Protein AF-A0A7V4QBT5-F1 (afdb_monomer)

Mean predicted aligned error: 10.82 Å

Solvent-accessible surface area (backbone atoms only — not comparable to full-atom values): 9853 Å² total; per-residue (Å²): 130,84,79,84,58,66,66,62,49,51,54,49,53,52,26,53,51,24,51,52,50,30,64,68,30,44,59,44,52,75,70,43,59,82,90,38,68,66,20,49,54,25,44,53,52,33,62,63,23,63,54,20,64,59,51,54,51,52,56,51,45,54,66,57,66,73,55,94,68,60,70,72,64,50,43,67,68,49,49,48,57,50,50,50,48,52,52,52,51,52,51,52,50,50,51,52,38,43,75,72,69,79,52,85,70,54,80,65,52,50,52,51,31,61,75,68,39,66,77,39,88,76,46,49,60,59,53,52,50,51,52,49,61,69,44,41,67,58,57,61,70,61,70,84,54,64,72,58,54,50,50,52,52,49,49,53,52,50,48,52,49,56,51,53,54,52,54,55,61,63,72,76,112

pLDDT: mean 74.35, std 14.58, range [33.09, 97.19]

Foldseek 3Di:
DPDDDPVLVVLLVVLVVLVVLLVVLVVVCLPPDCVDPSNVVSVVSNVVSVCSLVSVLVSVLVVLLPDDDDPVVLCVPPVVVLVCVLVVVLVVLQVVCVVVPNDDDDPVVNVVCSVLVVSDPVSVSSVLVSVCSVCSVVVNVPPDPPVVVVVVVVVSVVVVVVNVVVVVVVSVD

Radius of gyration: 18.68 Å; Cα contacts (8 Å, |Δi|>4): 88; chains: 1; bounding box: 50×42×54 Å

Sequence (173 aa):
MTQRDTRADLIKSMATFLVVLIHIVATTVLTADTSTYEWFLANCLDSFARVAPPLFFMISGAFLLSKKEPFGVFFSKRATKLLISILFWTLLYLILRITVGKYNPSGSELIEDLLSGNIYYHLWFINAIAIIYLLTPILRNFTVDKPIMLKIVLAIVLFALSWYGNYINLAHL

Secondary structure (DSSP, 8-state):
-PPP-HHHHHHHHHHHHHHHHHHHHHHHHHHS-TTSHHHHHHHHHHHHHTTHHHHHHHHHHHHHHT----HHHHIIIIIHHHHHHHHHHHHHHHHHHHHTT-----HHHHHHHHHHTTT-TTTHHHHHHHHHHHHHHHHHH--S-HHHHHHHHHHHHHHHHHHHHHHHHHTT-

Structure (mmCIF, N/CA/C/O backbone):
data_AF-A0A7V4QBT5-F1
#
_entry.id   AF-A0A7V4QBT5-F1
#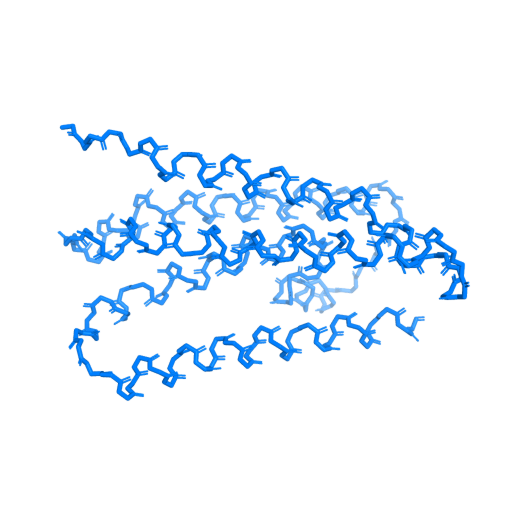
loop_
_atom_site.group_PDB
_atom_site.id
_atom_site.type_symbol
_atom_site.label_atom_id
_atom_site.label_alt_id
_atom_site.label_comp_id
_atom_site.label_asym_id
_atom_site.label_entity_id
_atom_site.label_seq_id
_atom_site.pdbx_PDB_ins_code
_atom_site.Cartn_x
_atom_site.Cartn_y
_atom_site.Cartn_z
_atom_site.occupancy
_atom_site.B_iso_or_equiv
_atom_site.auth_seq_id
_atom_site.auth_comp_id
_atom_site.auth_asym_id
_atom_site.auth_atom_id
_atom_site.pdbx_PDB_model_num
ATOM 1 N N . MET A 1 1 ? -5.820 -13.449 25.121 1.00 41.44 1 MET A N 1
ATOM 2 C CA . MET A 1 1 ? -5.060 -13.697 23.876 1.00 41.44 1 MET A CA 1
ATOM 3 C C . MET A 1 1 ? -6.056 -13.736 22.729 1.00 41.44 1 MET A C 1
ATOM 5 O O . MET A 1 1 ? -6.947 -14.569 22.764 1.00 41.44 1 MET A O 1
ATOM 9 N N . THR A 1 2 ? -5.996 -12.803 21.776 1.00 58.19 2 THR A N 1
ATOM 10 C CA . THR A 1 2 ? -6.799 -12.907 20.543 1.00 58.19 2 THR A CA 1
ATOM 11 C C . THR A 1 2 ? -6.310 -14.119 19.760 1.00 58.19 2 THR A C 1
ATOM 13 O O . THR A 1 2 ? -5.119 -14.194 19.461 1.00 58.19 2 THR A O 1
ATOM 16 N N . GLN A 1 3 ? -7.201 -15.070 19.487 1.00 70.50 3 GLN A N 1
ATOM 17 C CA . GLN A 1 3 ? -6.902 -16.273 18.715 1.00 70.50 3 GLN A CA 1
ATOM 18 C C . GLN A 1 3 ? -6.331 -15.870 17.344 1.00 70.50 3 GLN A C 1
ATOM 20 O O . GLN A 1 3 ? -6.822 -14.929 16.716 1.00 70.50 3 GLN A O 1
ATOM 25 N N . ARG A 1 4 ? -5.249 -16.526 16.916 1.00 76.88 4 ARG A N 1
ATOM 26 C CA . ARG A 1 4 ? -4.615 -16.273 15.618 1.00 76.88 4 ARG A CA 1
ATOM 27 C C . ARG A 1 4 ? -5.539 -16.778 14.510 1.00 76.88 4 ARG A C 1
ATOM 29 O O . ARG A 1 4 ? -5.933 -17.939 14.536 1.00 76.88 4 ARG A O 1
ATOM 36 N N . ASP A 1 5 ? -5.870 -15.917 13.553 1.00 85.50 5 ASP A N 1
ATOM 37 C CA . ASP A 1 5 ? -6.707 -16.285 12.410 1.00 85.50 5 ASP A CA 1
ATOM 38 C C . ASP A 1 5 ? -5.835 -16.770 11.243 1.00 85.50 5 ASP A C 1
ATOM 40 O O . ASP A 1 5 ? -5.242 -15.979 10.506 1.00 85.50 5 ASP A O 1
ATOM 44 N N . THR A 1 6 ? -5.778 -18.089 11.067 1.00 89.50 6 THR A N 1
ATOM 45 C CA . THR A 1 6 ? -5.019 -18.745 9.994 1.00 89.50 6 THR A CA 1
ATOM 46 C C . THR A 1 6 ? -5.505 -18.352 8.596 1.00 89.50 6 THR A C 1
ATOM 48 O O . THR A 1 6 ? -4.708 -18.321 7.661 1.00 89.50 6 THR A O 1
ATOM 51 N N . ARG A 1 7 ? -6.793 -18.0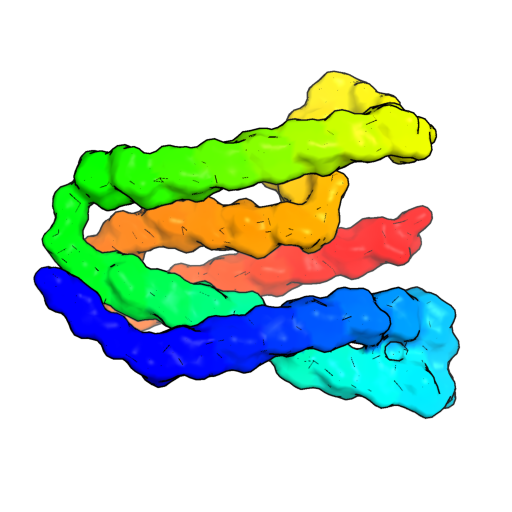19 8.428 1.00 89.06 7 ARG A N 1
ATOM 52 C CA . ARG A 1 7 ? -7.349 -17.614 7.126 1.00 89.06 7 ARG A CA 1
ATOM 53 C C . ARG A 1 7 ? -6.802 -16.252 6.733 1.00 89.06 7 ARG A C 1
ATOM 55 O O . ARG A 1 7 ? -6.353 -16.064 5.606 1.00 89.06 7 ARG A O 1
ATOM 62 N N . ALA A 1 8 ? -6.793 -15.319 7.681 1.00 88.00 8 ALA A N 1
ATOM 63 C CA . ALA A 1 8 ? -6.220 -14.001 7.465 1.00 88.00 8 ALA A CA 1
ATOM 64 C C . ALA A 1 8 ? -4.718 -14.067 7.156 1.00 88.00 8 ALA A C 1
ATOM 66 O O . ALA A 1 8 ? -4.234 -13.306 6.320 1.00 88.00 8 ALA A O 1
ATOM 67 N N . ASP A 1 9 ? -3.989 -14.976 7.800 1.00 90.62 9 ASP A N 1
ATOM 68 C CA . ASP A 1 9 ? -2.570 -15.182 7.517 1.00 90.62 9 ASP A CA 1
ATOM 69 C C . ASP A 1 9 ? -2.340 -15.737 6.108 1.00 90.62 9 ASP A C 1
ATOM 71 O O . ASP A 1 9 ? -1.490 -15.215 5.392 1.00 90.62 9 ASP A O 1
ATOM 75 N N . LEU A 1 10 ? -3.138 -16.716 5.670 1.00 93.50 10 LEU A N 1
ATOM 76 C CA . LEU A 1 10 ? -3.046 -17.268 4.317 1.00 93.50 10 LEU A CA 1
ATOM 77 C C . LEU A 1 10 ? -3.286 -16.197 3.245 1.00 93.50 10 LEU A C 1
ATOM 79 O O . LEU A 1 10 ? -2.515 -16.095 2.291 1.00 93.50 10 LEU A O 1
ATOM 83 N N . ILE A 1 11 ? -4.325 -15.370 3.412 1.00 92.31 11 ILE A N 1
ATOM 84 C CA . ILE A 1 11 ? -4.622 -14.310 2.440 1.00 92.31 11 ILE A CA 1
ATOM 85 C C . ILE A 1 11 ? -3.496 -13.267 2.432 1.00 92.31 11 ILE A C 1
ATOM 87 O O . ILE A 1 11 ? -3.095 -12.828 1.358 1.00 92.31 11 ILE A O 1
ATOM 91 N N . LYS A 1 12 ? -2.930 -12.903 3.594 1.00 90.69 12 LYS A N 1
ATOM 92 C CA . LYS A 1 12 ? -1.760 -12.008 3.647 1.00 90.69 12 LYS A CA 1
ATOM 93 C C . LYS A 1 12 ? -0.550 -12.612 2.944 1.00 90.69 12 LYS A C 1
ATOM 95 O O . LYS A 1 12 ? 0.099 -11.906 2.186 1.00 90.69 12 LYS A O 1
ATOM 100 N N . SER A 1 13 ? -0.252 -13.892 3.162 1.00 94.44 13 SER A N 1
ATOM 101 C CA . SER A 1 13 ? 0.855 -14.576 2.485 1.00 94.44 13 SER A CA 1
ATOM 102 C C . SER A 1 13 ? 0.679 -14.572 0.967 1.00 94.44 13 SER A C 1
ATOM 104 O O . SER A 1 13 ? 1.619 -14.244 0.246 1.00 94.44 13 SER A O 1
ATOM 106 N N . MET A 1 14 ? -0.531 -14.863 0.483 1.00 95.25 14 MET A N 1
ATOM 107 C CA . MET A 1 14 ? -0.846 -14.803 -0.944 1.00 95.25 14 MET A CA 1
ATOM 108 C C . MET A 1 14 ? -0.734 -13.376 -1.492 1.00 95.25 14 MET A C 1
ATOM 110 O O . MET A 1 14 ? -0.111 -13.168 -2.528 1.00 95.25 14 MET A O 1
ATOM 114 N N . ALA A 1 15 ? -1.260 -12.377 -0.780 1.00 91.00 15 ALA A N 1
ATOM 115 C CA . ALA A 1 15 ? -1.138 -10.977 -1.175 1.00 91.00 15 ALA A CA 1
ATOM 116 C C . ALA A 1 15 ? 0.333 -10.526 -1.234 1.00 91.00 15 ALA A C 1
ATOM 118 O O . ALA A 1 15 ? 0.724 -9.863 -2.189 1.00 91.00 15 ALA A O 1
ATOM 119 N N . THR A 1 16 ? 1.179 -10.937 -0.283 1.00 93.75 16 THR A N 1
ATOM 120 C CA . THR A 1 16 ? 2.624 -10.657 -0.330 1.00 93.75 16 THR A CA 1
ATOM 121 C C . THR A 1 16 ? 3.263 -11.233 -1.591 1.00 93.75 16 THR A C 1
ATOM 123 O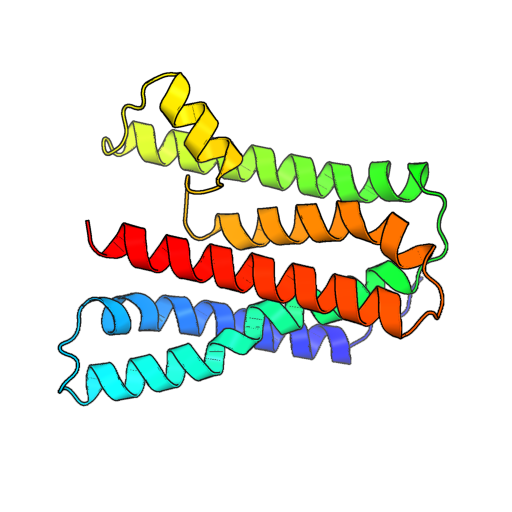 O . THR A 1 16 ? 4.019 -10.533 -2.260 1.00 93.75 16 THR A O 1
ATOM 126 N N . PHE A 1 17 ? 2.945 -12.481 -1.944 1.00 96.19 17 PHE A N 1
ATOM 127 C CA . PHE A 1 17 ? 3.456 -13.102 -3.167 1.00 96.19 17 PHE A CA 1
ATOM 128 C C . PHE A 1 17 ? 3.041 -12.322 -4.422 1.00 96.19 17 PHE A C 1
ATOM 130 O O . PHE A 1 17 ? 3.871 -12.049 -5.284 1.00 96.19 17 PHE A O 1
ATOM 137 N N . LEU A 1 18 ? 1.778 -11.899 -4.497 1.00 92.56 18 LEU A N 1
ATOM 138 C CA . LEU A 1 18 ? 1.277 -11.107 -5.619 1.00 92.56 18 LEU A CA 1
ATOM 139 C C . LEU A 1 18 ? 1.953 -9.728 -5.715 1.00 92.56 18 LEU A C 1
ATOM 141 O O . LEU A 1 18 ? 2.256 -9.287 -6.816 1.00 92.56 18 LEU A O 1
ATOM 145 N N . VAL A 1 19 ? 2.267 -9.066 -4.595 1.00 91.31 19 VAL A N 1
ATOM 146 C CA . VAL A 1 19 ? 3.053 -7.814 -4.620 1.00 91.31 19 VAL A CA 1
ATOM 147 C C . VAL A 1 19 ? 4.437 -8.043 -5.227 1.00 91.31 19 VAL A C 1
ATOM 149 O O . VAL A 1 19 ? 4.887 -7.241 -6.038 1.00 91.31 19 VAL A O 1
ATOM 152 N N . VAL A 1 20 ? 5.103 -9.143 -4.864 1.00 94.06 20 VAL A N 1
ATOM 153 C CA . VAL A 1 20 ? 6.398 -9.501 -5.461 1.00 94.06 20 VAL A CA 1
ATOM 154 C C . VAL A 1 20 ? 6.243 -9.756 -6.960 1.00 94.06 20 VAL A C 1
ATOM 156 O O . VAL A 1 20 ? 7.069 -9.285 -7.738 1.00 94.06 20 VAL A O 1
ATOM 159 N N . LEU A 1 21 ? 5.170 -10.437 -7.375 1.00 93.56 21 LEU A N 1
ATOM 160 C CA . LEU A 1 21 ? 4.888 -10.698 -8.785 1.00 93.56 21 LEU A CA 1
ATOM 161 C C . LEU A 1 21 ? 4.727 -9.403 -9.595 1.00 93.56 21 LEU A C 1
ATOM 163 O O . LEU A 1 21 ? 5.362 -9.306 -10.641 1.00 93.56 21 LEU A O 1
ATOM 167 N N . ILE A 1 22 ? 3.970 -8.411 -9.098 1.00 88.88 22 ILE A N 1
ATOM 168 C CA . ILE A 1 22 ? 3.849 -7.080 -9.735 1.00 88.88 22 ILE A CA 1
ATOM 169 C C . ILE A 1 22 ? 5.241 -6.500 -9.994 1.00 88.88 22 ILE A C 1
ATOM 171 O O . ILE A 1 22 ? 5.541 -6.081 -11.105 1.00 88.88 22 ILE A O 1
ATOM 175 N N . HIS A 1 23 ? 6.122 -6.518 -8.992 1.00 89.25 23 HIS A N 1
ATOM 176 C CA . HIS A 1 23 ? 7.444 -5.893 -9.107 1.00 89.25 23 HIS A CA 1
ATOM 177 C C . HIS A 1 23 ? 8.384 -6.639 -10.050 1.00 89.25 23 HIS A C 1
ATOM 179 O O . HIS A 1 23 ? 9.238 -6.010 -10.666 1.00 89.25 23 HIS A O 1
ATOM 185 N N . ILE A 1 24 ? 8.225 -7.957 -10.181 1.00 93.75 24 ILE A N 1
ATOM 186 C CA . ILE A 1 24 ? 8.982 -8.757 -11.150 1.00 93.75 24 ILE A CA 1
ATOM 187 C C . ILE A 1 24 ? 8.573 -8.384 -12.578 1.00 93.75 24 ILE A C 1
ATOM 189 O O . ILE A 1 24 ? 9.438 -8.191 -13.429 1.00 93.75 24 ILE A O 1
ATOM 193 N N . VAL A 1 25 ? 7.268 -8.281 -12.849 1.00 93.38 25 VAL A N 1
ATOM 194 C CA . VAL A 1 25 ? 6.766 -8.039 -14.213 1.00 93.38 25 VAL A CA 1
ATOM 195 C C . VAL A 1 25 ? 6.722 -6.556 -14.588 1.00 93.38 25 VAL A C 1
ATOM 197 O O . VAL A 1 25 ? 6.651 -6.241 -15.774 1.00 93.38 25 VAL A O 1
ATOM 200 N N . ALA A 1 26 ? 6.811 -5.646 -13.612 1.00 87.94 26 ALA A N 1
ATOM 201 C CA . ALA A 1 26 ? 6.685 -4.202 -13.810 1.00 87.94 26 ALA A CA 1
ATOM 202 C C . ALA A 1 26 ? 7.637 -3.661 -14.881 1.00 87.94 26 ALA A C 1
ATOM 204 O O . ALA A 1 26 ? 7.216 -2.887 -15.737 1.00 87.94 26 ALA A O 1
ATOM 205 N N . THR A 1 27 ? 8.906 -4.081 -14.878 1.00 89.88 27 THR A N 1
ATOM 206 C CA . THR A 1 27 ? 9.865 -3.631 -15.895 1.00 89.88 27 THR A CA 1
ATOM 207 C C . THR A 1 27 ? 9.425 -4.062 -17.291 1.00 89.88 27 THR A C 1
ATOM 209 O O . THR A 1 27 ? 9.369 -3.228 -18.184 1.00 89.88 27 THR A O 1
ATOM 212 N N . THR A 1 28 ? 9.032 -5.324 -17.474 1.00 90.62 28 THR A N 1
ATOM 213 C CA . THR A 1 28 ? 8.564 -5.833 -18.771 1.00 90.62 28 THR A CA 1
ATOM 214 C C . THR A 1 28 ? 7.303 -5.114 -19.246 1.00 90.62 28 THR A C 1
ATOM 216 O O . THR A 1 28 ? 7.232 -4.744 -20.412 1.00 90.62 28 THR A O 1
ATOM 219 N N . VAL A 1 29 ? 6.340 -4.849 -18.356 1.00 90.50 29 VAL A N 1
ATOM 220 C CA . VAL A 1 29 ? 5.123 -4.089 -18.696 1.00 90.50 29 VAL A CA 1
ATOM 221 C C . VAL A 1 29 ? 5.454 -2.676 -19.188 1.00 90.50 29 VAL A C 1
ATOM 223 O O . VAL A 1 29 ? 4.794 -2.180 -20.099 1.00 90.50 29 VAL A O 1
ATOM 226 N N . LEU A 1 30 ? 6.469 -2.035 -18.600 1.00 88.50 30 LEU A N 1
ATOM 227 C CA . LEU A 1 30 ? 6.843 -0.655 -18.911 1.00 88.50 30 LEU A CA 1
ATOM 228 C C . LEU A 1 30 ? 7.772 -0.519 -20.124 1.00 88.50 30 LEU A C 1
ATOM 230 O O . LEU A 1 30 ? 7.760 0.529 -20.763 1.00 88.50 30 LEU A O 1
ATOM 234 N N . THR A 1 31 ? 8.597 -1.527 -20.429 1.00 90.88 31 THR A N 1
ATOM 235 C CA . THR A 1 31 ? 9.665 -1.390 -21.438 1.00 90.88 31 THR A CA 1
ATOM 236 C C . THR A 1 31 ? 9.519 -2.293 -22.657 1.00 90.88 31 THR A C 1
ATOM 238 O O . THR A 1 31 ? 10.199 -2.049 -23.651 1.00 90.88 31 THR A O 1
ATOM 241 N N . ALA A 1 32 ? 8.717 -3.360 -22.597 1.00 90.69 32 ALA A N 1
ATOM 242 C CA . ALA A 1 32 ? 8.524 -4.243 -23.747 1.00 90.69 32 ALA A CA 1
ATOM 243 C C . ALA A 1 32 ? 7.563 -3.622 -24.773 1.00 90.69 32 ALA A C 1
ATOM 245 O O . ALA A 1 32 ? 6.645 -2.884 -24.419 1.00 90.69 32 ALA A O 1
ATOM 246 N N . ASP A 1 33 ? 7.758 -3.952 -26.050 1.00 93.56 33 ASP A N 1
ATOM 247 C CA . ASP A 1 33 ? 6.847 -3.544 -27.118 1.00 93.56 33 ASP A CA 1
ATOM 248 C C . ASP A 1 33 ? 5.478 -4.216 -26.922 1.00 93.56 33 ASP A C 1
ATOM 250 O O . ASP A 1 33 ? 5.381 -5.435 -26.767 1.00 93.56 33 ASP A O 1
ATOM 254 N N . THR A 1 34 ? 4.413 -3.416 -26.952 1.00 93.19 34 THR A N 1
ATOM 255 C CA . THR A 1 34 ? 3.022 -3.847 -26.728 1.00 93.19 34 THR A CA 1
ATOM 256 C C . THR A 1 34 ? 2.513 -4.927 -27.687 1.00 93.19 34 THR A C 1
ATOM 258 O O . THR A 1 34 ? 1.526 -5.596 -27.389 1.00 93.19 34 THR A O 1
ATOM 261 N N . SER A 1 35 ? 3.174 -5.121 -28.830 1.00 94.06 35 SER A N 1
ATOM 262 C CA . SER A 1 35 ? 2.845 -6.164 -29.808 1.00 94.06 35 SER A CA 1
ATOM 263 C C . SER A 1 35 ? 3.457 -7.536 -29.486 1.00 94.06 35 SER A C 1
ATOM 265 O O . SER A 1 35 ? 3.140 -8.523 -30.152 1.00 94.06 35 SER A O 1
ATOM 267 N N . THR A 1 36 ? 4.319 -7.621 -28.469 1.00 95.31 36 THR A N 1
ATOM 268 C CA . THR A 1 36 ? 5.073 -8.836 -28.131 1.00 95.31 36 THR A CA 1
ATOM 269 C C . THR A 1 36 ? 4.326 -9.767 -27.175 1.00 95.31 36 THR A C 1
ATOM 271 O O . THR A 1 36 ? 3.489 -9.348 -26.369 1.00 95.31 36 THR A O 1
ATOM 274 N N . TYR A 1 37 ? 4.659 -11.060 -27.236 1.00 96.12 37 TYR A N 1
ATOM 275 C CA . TYR A 1 37 ? 4.110 -12.062 -26.319 1.00 96.12 37 TYR A CA 1
ATOM 276 C C . TYR A 1 37 ? 4.554 -11.807 -24.872 1.00 96.12 37 TYR A C 1
ATOM 278 O O . TYR A 1 37 ? 3.767 -11.972 -23.940 1.00 96.12 37 TYR A O 1
ATOM 286 N N . GLU A 1 38 ? 5.796 -11.363 -24.684 1.00 94.50 38 GLU A N 1
ATOM 287 C CA . GLU A 1 38 ? 6.368 -11.019 -23.387 1.00 94.50 38 GLU A CA 1
ATOM 288 C C . GLU A 1 38 ? 5.572 -9.905 -22.709 1.00 94.50 38 GLU A C 1
ATOM 290 O O . GLU A 1 38 ? 5.222 -10.034 -21.533 1.00 94.50 38 GLU A O 1
ATOM 295 N N . TRP A 1 39 ? 5.237 -8.843 -23.452 1.00 96.12 39 TRP A N 1
ATOM 296 C CA . TRP A 1 39 ? 4.411 -7.756 -22.932 1.00 96.12 39 TRP A CA 1
ATOM 297 C C . TRP A 1 39 ? 3.013 -8.248 -22.555 1.00 96.12 39 TRP A C 1
ATOM 299 O O . TRP A 1 39 ? 2.536 -7.958 -21.457 1.00 96.12 39 TRP A O 1
ATOM 309 N N . PHE A 1 40 ? 2.373 -9.043 -23.419 1.00 97.19 40 PHE A N 1
ATOM 310 C CA . PHE A 1 40 ? 1.036 -9.572 -23.149 1.00 97.19 40 PHE A CA 1
ATOM 311 C C . PHE A 1 40 ? 1.005 -10.426 -21.874 1.00 97.19 40 PHE A C 1
ATOM 313 O O . PHE A 1 40 ? 0.170 -10.205 -20.994 1.00 97.19 40 PHE A O 1
ATOM 320 N N . LEU A 1 41 ? 1.948 -11.363 -21.735 1.00 96.81 41 LEU A N 1
ATOM 321 C CA . LEU A 1 41 ? 2.050 -12.218 -20.555 1.00 96.81 41 LEU A CA 1
ATOM 322 C C . LEU A 1 41 ? 2.327 -11.397 -19.288 1.00 96.81 41 LEU A C 1
ATOM 324 O O . LEU A 1 41 ? 1.660 -11.600 -18.270 1.00 96.81 41 LEU A O 1
ATOM 328 N N . ALA A 1 42 ? 3.271 -10.455 -19.350 1.00 93.50 42 ALA A N 1
ATOM 329 C CA . ALA A 1 42 ? 3.597 -9.578 -18.230 1.00 93.50 42 ALA A CA 1
ATOM 330 C C . ALA A 1 42 ? 2.387 -8.735 -17.802 1.00 93.50 42 ALA A C 1
ATOM 332 O O . ALA A 1 42 ? 2.086 -8.658 -16.613 1.00 93.50 42 ALA A O 1
ATOM 333 N N . ASN A 1 43 ? 1.641 -8.181 -18.760 1.00 92.31 43 ASN A N 1
ATOM 334 C CA . ASN A 1 43 ? 0.450 -7.381 -18.499 1.00 92.31 43 ASN A CA 1
ATOM 335 C C . ASN A 1 43 ? -0.695 -8.210 -17.886 1.00 92.31 43 ASN A C 1
ATOM 337 O O . ASN A 1 43 ? -1.388 -7.740 -16.982 1.00 92.31 43 ASN A O 1
ATOM 341 N N . CYS A 1 44 ? -0.882 -9.462 -18.319 1.00 95.81 44 CYS A N 1
ATOM 342 C CA . CYS A 1 44 ? -1.844 -10.376 -17.699 1.00 95.81 44 CYS A CA 1
ATOM 343 C C . CYS A 1 44 ? -1.479 -10.695 -16.242 1.00 95.81 44 CYS A C 1
ATOM 345 O O . CYS A 1 44 ? -2.347 -10.653 -15.366 1.00 95.81 44 CYS A O 1
ATOM 347 N N . LEU A 1 45 ? -0.204 -10.996 -15.975 1.00 95.06 45 LEU A N 1
ATOM 348 C CA . LEU A 1 45 ? 0.288 -11.286 -14.626 1.00 95.06 45 LEU A CA 1
ATOM 349 C C . LEU A 1 45 ? 0.192 -10.060 -13.712 1.00 95.06 45 LEU A C 1
ATOM 351 O O . LEU A 1 45 ? -0.277 -10.183 -12.581 1.00 95.06 45 LEU A O 1
ATOM 355 N N . ASP A 1 46 ? 0.570 -8.885 -14.215 1.00 89.44 46 ASP A N 1
ATOM 356 C CA . ASP A 1 46 ? 0.436 -7.607 -13.517 1.00 89.44 46 ASP A CA 1
ATOM 357 C C . ASP A 1 46 ? -1.031 -7.332 -13.159 1.00 89.44 46 ASP A C 1
ATOM 359 O O . ASP A 1 46 ? -1.371 -7.139 -11.991 1.00 89.44 46 ASP A O 1
ATOM 363 N N . SER A 1 47 ? -1.931 -7.431 -14.142 1.00 87.06 47 SER A N 1
ATOM 364 C CA . SER A 1 47 ? -3.370 -7.213 -13.956 1.00 87.06 47 SER A CA 1
ATOM 365 C C . SER A 1 47 ? -3.983 -8.155 -12.919 1.00 87.06 47 SER A C 1
ATOM 367 O O . SER A 1 47 ? -4.769 -7.723 -12.076 1.00 87.06 47 SER A O 1
ATOM 369 N N . PHE A 1 48 ? -3.607 -9.436 -12.942 1.00 90.12 48 PHE A N 1
ATOM 370 C CA . PHE A 1 48 ? -4.053 -10.416 -11.953 1.00 90.12 48 PHE A CA 1
ATOM 371 C C . PHE A 1 48 ? -3.536 -10.085 -10.548 1.00 90.12 48 PHE A C 1
ATOM 373 O O . PHE A 1 48 ? -4.279 -10.134 -9.565 1.00 90.12 48 PHE A O 1
ATOM 380 N N . ALA A 1 49 ? -2.263 -9.710 -10.442 1.00 90.50 49 ALA A N 1
ATOM 381 C CA . ALA A 1 49 ? -1.612 -9.464 -9.167 1.00 90.50 49 ALA A CA 1
ATOM 382 C C . ALA A 1 49 ? -2.056 -8.150 -8.493 1.00 90.50 49 ALA A C 1
ATOM 384 O O . ALA A 1 49 ? -1.957 -8.028 -7.268 1.00 90.50 49 ALA A O 1
ATOM 385 N N . ARG A 1 50 ? -2.652 -7.208 -9.242 1.00 84.81 50 ARG A N 1
ATOM 386 C CA . ARG A 1 50 ? -3.215 -5.937 -8.729 1.00 84.81 50 ARG A CA 1
ATOM 387 C C . ARG A 1 50 ? -4.307 -6.084 -7.668 1.00 84.81 50 ARG A C 1
ATOM 389 O O . ARG A 1 50 ? -4.643 -5.101 -7.010 1.00 84.81 50 ARG A O 1
ATOM 396 N N . VAL A 1 51 ? -4.831 -7.288 -7.430 1.00 82.44 51 VAL A N 1
ATOM 397 C CA . VAL A 1 51 ? -5.733 -7.569 -6.298 1.00 82.44 51 VAL A CA 1
ATOM 398 C C . VAL A 1 51 ? -5.019 -7.536 -4.934 1.00 82.44 51 VAL A C 1
ATOM 400 O O . VAL A 1 51 ? -5.672 -7.437 -3.893 1.00 82.44 51 VAL A O 1
ATOM 403 N N . ALA A 1 52 ? -3.683 -7.571 -4.902 1.00 84.81 52 ALA A N 1
ATOM 404 C CA . ALA A 1 52 ? -2.922 -7.668 -3.659 1.00 84.81 52 ALA A CA 1
ATOM 405 C C . ALA A 1 52 ? -3.120 -6.485 -2.688 1.00 84.81 52 ALA A C 1
ATOM 407 O O . ALA A 1 52 ? -3.417 -6.740 -1.514 1.00 84.81 52 ALA A O 1
ATOM 408 N N . PRO A 1 53 ? -3.023 -5.203 -3.110 1.00 79.62 53 PRO A N 1
ATOM 409 C CA . PRO A 1 53 ? -3.249 -4.083 -2.195 1.00 79.62 53 PRO A CA 1
ATOM 410 C C . PRO A 1 53 ? -4.678 -4.051 -1.612 1.00 79.62 53 PRO A C 1
ATOM 412 O O . PRO A 1 53 ? -4.800 -3.930 -0.388 1.00 79.62 53 PRO A O 1
ATOM 415 N N . PRO A 1 54 ? -5.760 -4.247 -2.404 1.00 78.38 54 PRO A N 1
ATOM 416 C CA . PRO A 1 54 ? -7.115 -4.404 -1.869 1.00 78.38 54 PRO A CA 1
ATOM 417 C C . PRO A 1 54 ? -7.247 -5.496 -0.801 1.00 78.38 54 PRO A C 1
ATOM 419 O O . PRO A 1 54 ? -7.885 -5.262 0.226 1.00 78.38 54 PRO A O 1
ATOM 422 N N . LEU A 1 55 ? -6.612 -6.660 -0.984 1.00 81.44 55 LEU A N 1
ATOM 423 C CA . LEU A 1 55 ? -6.647 -7.743 0.009 1.00 81.44 55 LEU A CA 1
ATOM 424 C C . LEU A 1 55 ? -6.013 -7.322 1.340 1.00 81.44 55 LEU A C 1
ATOM 426 O O . LEU A 1 55 ? -6.582 -7.578 2.405 1.00 81.44 55 LEU A O 1
ATOM 430 N N . PHE A 1 56 ? -4.874 -6.622 1.305 1.00 81.38 56 PHE A N 1
ATOM 431 C CA . PHE A 1 56 ? -4.268 -6.091 2.525 1.00 81.38 56 PHE A CA 1
ATOM 432 C C . PHE A 1 56 ? -5.165 -5.071 3.225 1.00 81.38 56 PHE A C 1
ATOM 434 O O . PHE A 1 56 ? -5.280 -5.114 4.456 1.00 81.38 56 PHE A O 1
ATOM 441 N N . PHE A 1 57 ? -5.818 -4.180 2.473 1.00 79.62 57 PHE A N 1
ATOM 442 C CA . PHE A 1 57 ? -6.747 -3.205 3.041 1.00 79.62 57 PHE A CA 1
ATOM 443 C C . PHE A 1 57 ? -7.966 -3.878 3.670 1.00 79.62 57 PHE A C 1
ATOM 445 O O . PHE A 1 57 ? -8.326 -3.535 4.796 1.00 79.62 57 PHE A O 1
ATOM 452 N N . MET A 1 58 ? -8.551 -4.879 3.007 1.00 79.12 58 MET A N 1
ATOM 453 C CA . MET A 1 58 ? -9.705 -5.621 3.522 1.00 79.12 58 MET A CA 1
ATOM 454 C C . MET A 1 58 ? -9.393 -6.321 4.845 1.00 79.12 58 MET A C 1
ATOM 456 O O . MET A 1 58 ? -10.117 -6.148 5.826 1.00 79.12 58 MET A O 1
ATOM 460 N N . ILE A 1 59 ? -8.295 -7.079 4.902 1.00 84.56 59 ILE A N 1
ATOM 461 C CA . ILE A 1 59 ? -7.923 -7.811 6.119 1.00 84.56 59 ILE A CA 1
ATOM 462 C C . ILE A 1 59 ? -7.557 -6.838 7.238 1.00 84.56 59 ILE A C 1
ATOM 464 O O . ILE A 1 59 ? -7.995 -7.008 8.377 1.00 84.56 59 ILE A O 1
ATOM 468 N N . SER A 1 60 ? -6.773 -5.802 6.924 1.00 80.19 60 SER A N 1
ATOM 469 C CA . SER A 1 60 ? -6.406 -4.776 7.903 1.00 80.19 60 SER A CA 1
ATOM 470 C C . SER A 1 60 ? -7.654 -4.105 8.465 1.00 80.19 60 SER A C 1
ATOM 472 O O . SER A 1 60 ? -7.797 -4.036 9.684 1.00 80.19 60 SER A O 1
ATOM 474 N N . GLY A 1 61 ? -8.590 -3.706 7.599 1.00 76.38 61 GLY A N 1
ATOM 475 C CA . GLY A 1 61 ? -9.875 -3.118 7.968 1.00 76.38 61 GLY A CA 1
ATOM 476 C C . GLY A 1 61 ? -10.719 -4.034 8.853 1.00 76.38 61 GLY A C 1
ATOM 477 O O . GLY A 1 61 ? -11.213 -3.581 9.882 1.00 76.38 61 GLY A O 1
ATOM 478 N N . ALA A 1 62 ? -10.814 -5.330 8.544 1.00 78.56 62 ALA A N 1
ATOM 479 C CA . ALA A 1 62 ? -11.559 -6.294 9.359 1.00 78.56 62 ALA A CA 1
ATOM 480 C C . ALA A 1 62 ? -11.032 -6.381 10.808 1.00 78.56 62 ALA A C 1
ATOM 482 O O . ALA A 1 62 ? -11.806 -6.349 11.771 1.00 78.56 62 ALA A O 1
ATOM 483 N N . PHE A 1 63 ? -9.709 -6.407 11.000 1.00 78.19 63 PHE A N 1
ATOM 484 C CA . PHE A 1 63 ? -9.102 -6.391 12.341 1.00 78.19 63 PHE A CA 1
ATOM 485 C C . PHE A 1 63 ? -9.195 -5.033 13.043 1.00 78.19 63 PHE A C 1
ATOM 487 O O . PHE A 1 63 ? -9.149 -4.956 14.276 1.00 78.19 63 PHE A O 1
ATOM 494 N N . LEU A 1 64 ? -9.271 -3.951 12.272 1.00 75.31 64 LEU A N 1
ATOM 495 C CA . LEU A 1 64 ? -9.339 -2.594 12.794 1.00 75.31 64 LEU A CA 1
ATOM 496 C C . LEU A 1 64 ? -10.761 -2.247 13.239 1.00 75.31 64 LEU A C 1
ATOM 498 O O . LEU A 1 64 ? -10.937 -1.682 14.313 1.00 75.31 64 LEU A O 1
ATOM 502 N N . LEU A 1 65 ? -11.775 -2.633 12.469 1.00 71.81 65 LEU A N 1
ATOM 503 C CA . LEU A 1 65 ? -13.183 -2.350 12.750 1.00 71.81 65 LEU A CA 1
ATOM 504 C C . LEU A 1 65 ? -13.779 -3.283 13.816 1.00 71.81 65 LEU A C 1
ATOM 506 O O . LEU A 1 65 ? -14.667 -2.869 14.552 1.00 71.81 65 LEU A O 1
ATOM 510 N N . SER A 1 66 ? -13.258 -4.504 13.971 1.00 71.56 66 SER A N 1
ATOM 511 C CA . SER A 1 66 ? -13.740 -5.468 14.980 1.00 71.56 66 SER A CA 1
ATOM 512 C C . SER A 1 66 ? -13.427 -5.089 16.435 1.00 71.56 66 SER A C 1
ATOM 514 O O . SER A 1 66 ? -13.983 -5.681 17.360 1.00 71.56 66 SER A O 1
ATOM 516 N N . LYS A 1 67 ? -12.553 -4.104 16.674 1.00 72.31 67 LYS A N 1
ATOM 517 C CA . LYS A 1 67 ? -12.146 -3.699 18.027 1.00 72.31 67 LYS A CA 1
ATOM 518 C C . LYS A 1 67 ? -12.890 -2.450 18.490 1.00 72.31 67 LYS A C 1
ATOM 520 O O . LYS A 1 67 ? -12.779 -1.392 17.877 1.00 72.31 67 LYS A O 1
ATOM 525 N N . LYS A 1 68 ? -13.564 -2.556 19.637 1.00 68.00 68 LYS A N 1
ATOM 526 C CA . LYS A 1 68 ? -14.141 -1.421 20.369 1.00 68.00 68 LYS A CA 1
ATOM 527 C C . LYS A 1 68 ? -13.116 -0.917 21.385 1.00 68.00 68 LYS A C 1
ATOM 529 O O . LYS A 1 68 ? -13.054 -1.413 22.503 1.00 68.00 68 LYS A O 1
ATOM 534 N N . GLU A 1 69 ? -12.258 0.012 20.973 1.00 72.75 69 GLU A N 1
ATOM 535 C CA . GLU A 1 69 ? -11.267 0.642 21.858 1.00 72.75 69 GLU A CA 1
ATOM 536 C C . GLU A 1 69 ? -11.368 2.178 21.775 1.00 72.75 69 GLU A C 1
ATOM 538 O O . GLU A 1 69 ? -11.642 2.691 20.683 1.00 72.75 69 GLU A O 1
ATOM 543 N N . PRO A 1 70 ? -11.160 2.917 22.887 1.00 71.19 70 PRO A N 1
ATOM 544 C CA . PRO A 1 70 ? -11.221 4.379 22.893 1.00 71.19 70 PRO A CA 1
ATOM 545 C C . PRO A 1 70 ? -10.207 5.011 21.931 1.00 71.19 70 PRO A C 1
ATOM 547 O O . PRO A 1 70 ? -9.082 4.520 21.793 1.00 71.19 70 PRO A O 1
ATOM 550 N N . PHE A 1 71 ? -10.578 6.140 21.321 1.00 65.94 71 PHE A N 1
ATOM 551 C CA . PHE A 1 71 ? -9.792 6.837 20.291 1.00 65.94 71 PHE A CA 1
ATOM 552 C C . PHE A 1 71 ? -8.325 7.077 20.680 1.00 65.94 71 PHE A C 1
ATOM 554 O O . PHE A 1 71 ? -7.422 6.753 19.907 1.00 65.94 71 PHE A O 1
ATOM 561 N N . GLY A 1 72 ? -8.073 7.571 21.897 1.00 65.62 72 GLY A N 1
ATOM 562 C CA . GLY A 1 72 ? -6.713 7.858 22.369 1.00 65.62 72 GLY A CA 1
ATOM 563 C C . GLY A 1 72 ? -5.825 6.614 22.493 1.00 65.62 72 GLY A C 1
ATOM 564 O O . GLY A 1 72 ? -4.632 6.666 22.200 1.00 65.62 72 GLY A O 1
ATOM 565 N N . VAL A 1 73 ? -6.407 5.466 22.854 1.00 72.75 73 VAL A N 1
ATOM 566 C CA . VAL A 1 73 ? -5.677 4.193 23.001 1.00 72.75 73 VAL A CA 1
ATOM 567 C C . VAL A 1 73 ? -5.366 3.572 21.636 1.00 72.75 73 VAL A C 1
ATOM 569 O O . VAL A 1 73 ? -4.310 2.963 21.451 1.00 72.75 73 VAL A O 1
ATOM 572 N N . PHE A 1 74 ? -6.265 3.750 20.665 1.00 70.12 74 PHE A N 1
ATOM 573 C CA . PHE A 1 74 ? -6.067 3.310 19.286 1.00 70.12 74 PHE A CA 1
ATOM 574 C C . PHE A 1 74 ? -4.884 4.027 18.620 1.00 70.12 74 PHE A C 1
ATOM 576 O O . PHE A 1 74 ? -3.977 3.373 18.090 1.00 70.12 74 PHE A O 1
ATOM 583 N N .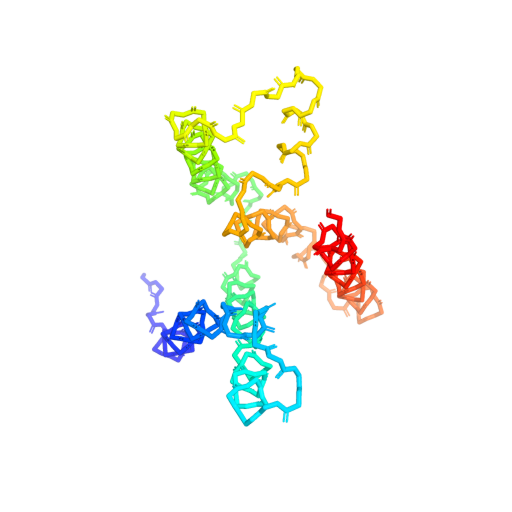 PHE A 1 75 ? -4.877 5.363 18.685 1.00 68.50 75 PHE A N 1
ATOM 584 C CA . PHE A 1 75 ? -3.838 6.187 18.070 1.00 68.50 75 PHE A CA 1
ATOM 585 C C . PHE A 1 75 ? -2.472 5.960 18.719 1.00 68.50 75 PHE A C 1
ATOM 587 O O . PHE A 1 75 ? -1.509 5.671 18.008 1.00 68.50 75 PHE A O 1
ATOM 594 N N . SER A 1 76 ? -2.378 5.988 20.053 1.00 69.75 76 SER A N 1
ATOM 595 C CA . SER A 1 76 ? -1.071 5.929 20.724 1.00 69.75 76 SER A CA 1
ATOM 596 C C . SER A 1 76 ? -0.308 4.625 20.467 1.00 69.75 76 SER A C 1
ATOM 598 O O . SER A 1 76 ? 0.918 4.633 20.368 1.00 69.75 76 SER A O 1
ATOM 600 N N . LYS A 1 77 ? -1.013 3.497 20.302 1.00 73.25 77 LYS A N 1
ATOM 601 C CA . LYS A 1 77 ? -0.376 2.186 20.099 1.00 73.25 77 LYS A CA 1
ATOM 602 C C . LYS A 1 77 ? -0.063 1.866 18.645 1.00 73.25 77 LYS A C 1
ATOM 604 O O . LYS A 1 77 ? 0.914 1.160 18.383 1.00 73.25 77 LYS A O 1
ATOM 609 N N . ARG A 1 78 ? -0.919 2.289 17.711 1.00 75.00 78 ARG A N 1
ATOM 610 C CA . ARG A 1 78 ? -0.842 1.838 16.311 1.00 75.00 78 ARG A CA 1
ATOM 611 C C . ARG A 1 78 ? -0.452 2.948 15.354 1.00 75.00 78 ARG A C 1
ATOM 613 O O . ARG A 1 78 ? 0.424 2.718 14.527 1.00 75.00 78 ARG A O 1
ATOM 620 N N . ALA A 1 79 ? -1.032 4.137 15.509 1.00 72.94 79 ALA A N 1
ATOM 621 C CA . ALA A 1 79 ? -0.676 5.275 14.669 1.00 72.94 79 ALA A CA 1
ATOM 622 C C . ALA A 1 79 ? 0.780 5.694 14.903 1.00 72.94 79 ALA A C 1
ATOM 624 O O . ALA A 1 79 ? 1.474 5.980 13.941 1.00 72.94 79 ALA A O 1
ATOM 625 N N . THR A 1 80 ? 1.293 5.608 16.135 1.00 76.69 80 THR A N 1
ATOM 626 C CA . THR A 1 80 ? 2.710 5.893 16.425 1.00 76.69 80 THR A CA 1
ATOM 627 C C . THR A 1 80 ? 3.658 4.953 15.682 1.00 76.69 80 THR A C 1
ATOM 629 O O . THR A 1 80 ? 4.617 5.403 15.069 1.00 76.69 80 THR A O 1
ATOM 632 N N . LYS A 1 81 ? 3.385 3.640 15.675 1.00 80.19 81 LYS A N 1
ATOM 633 C CA . LYS A 1 81 ? 4.217 2.670 14.940 1.00 80.19 81 LYS A CA 1
ATOM 634 C C . LYS A 1 81 ? 4.180 2.913 13.434 1.00 80.19 81 LYS A C 1
ATOM 636 O O . LYS A 1 81 ? 5.200 2.769 12.764 1.00 80.19 81 LYS A O 1
ATOM 641 N N . LEU A 1 82 ? 3.008 3.281 12.923 1.00 79.12 82 LEU A N 1
ATOM 642 C CA . LEU A 1 82 ? 2.823 3.626 11.522 1.00 79.12 82 LEU A CA 1
ATOM 643 C C . LEU A 1 82 ? 3.575 4.911 11.163 1.00 79.12 82 LEU A C 1
ATOM 645 O O . LEU A 1 82 ? 4.306 4.919 10.182 1.00 79.12 82 LEU A O 1
ATOM 649 N N . LEU A 1 83 ? 3.467 5.950 11.993 1.00 78.19 83 LEU A N 1
ATOM 650 C CA . LEU A 1 83 ? 4.176 7.216 11.826 1.00 78.19 83 LEU A CA 1
ATOM 651 C C . LEU A 1 83 ? 5.692 7.007 11.854 1.00 78.19 83 LEU A C 1
ATOM 653 O O . LEU A 1 83 ? 6.389 7.522 10.989 1.00 78.19 83 LEU A O 1
ATOM 657 N N . ILE A 1 84 ? 6.193 6.192 12.788 1.00 84.06 84 ILE A N 1
ATOM 658 C CA . ILE A 1 84 ? 7.611 5.815 12.842 1.00 84.06 84 ILE A CA 1
ATOM 659 C C . ILE A 1 84 ? 8.029 5.119 11.544 1.00 84.06 84 ILE A C 1
ATOM 661 O O . ILE A 1 84 ? 9.066 5.467 10.993 1.00 84.06 84 ILE A O 1
ATOM 665 N N . SER A 1 85 ? 7.230 4.176 11.027 1.00 82.12 85 SER A N 1
ATOM 666 C CA . SER A 1 85 ? 7.538 3.519 9.748 1.00 82.12 85 SER A CA 1
ATOM 667 C C . SER A 1 85 ? 7.545 4.502 8.581 1.00 82.12 85 SER A C 1
ATOM 669 O O . SER A 1 85 ? 8.483 4.476 7.794 1.00 82.12 85 SER A O 1
ATOM 671 N N . ILE A 1 86 ? 6.542 5.378 8.476 1.00 78.62 86 ILE A N 1
ATOM 672 C CA . ILE A 1 86 ? 6.469 6.398 7.420 1.00 78.62 86 ILE A CA 1
ATOM 673 C C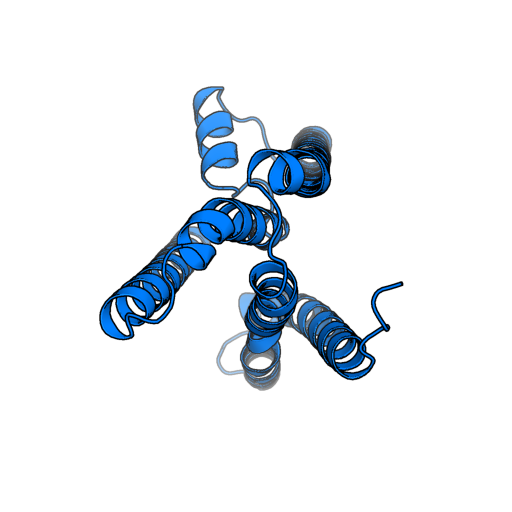 . ILE A 1 86 ? 7.715 7.271 7.463 1.00 78.62 86 ILE A C 1
ATOM 675 O O . ILE A 1 86 ? 8.423 7.368 6.471 1.00 78.62 86 ILE A O 1
ATOM 679 N N . LEU A 1 87 ? 8.014 7.861 8.622 1.00 81.75 87 LEU A N 1
ATOM 680 C CA . LEU A 1 87 ? 9.153 8.759 8.776 1.00 81.75 87 LEU A CA 1
ATOM 681 C C . LEU A 1 87 ? 10.472 8.043 8.484 1.00 81.75 87 LEU A C 1
ATOM 683 O O . LEU A 1 87 ? 11.294 8.567 7.741 1.00 81.75 87 LEU A O 1
ATOM 687 N N . PHE A 1 88 ? 10.656 6.835 9.019 1.00 86.56 88 PHE A N 1
ATOM 688 C CA . PHE A 1 88 ? 11.871 6.056 8.806 1.00 86.56 88 PHE A CA 1
ATOM 689 C C . PHE A 1 88 ? 12.100 5.742 7.325 1.00 86.56 88 PHE A C 1
ATOM 691 O O . PHE A 1 88 ? 13.171 6.039 6.797 1.00 86.56 88 PHE A O 1
ATOM 698 N N . TRP A 1 89 ? 11.100 5.178 6.640 1.00 84.06 89 TRP A N 1
ATOM 699 C CA . TRP A 1 89 ? 11.245 4.798 5.235 1.00 84.06 89 TRP A CA 1
ATOM 700 C C . TRP A 1 89 ? 11.365 6.019 4.327 1.00 84.06 89 TRP A C 1
ATOM 702 O O . TRP A 1 89 ? 12.212 6.026 3.440 1.00 84.06 89 TRP A O 1
ATOM 712 N N . THR A 1 90 ? 10.589 7.072 4.580 1.00 79.62 90 THR A N 1
ATOM 713 C CA . THR A 1 90 ? 10.687 8.338 3.847 1.00 79.62 90 THR A CA 1
ATOM 714 C C . THR A 1 90 ? 12.086 8.942 3.948 1.00 79.62 90 THR A C 1
ATOM 716 O O . THR A 1 90 ? 12.678 9.274 2.923 1.00 79.62 90 THR A O 1
ATOM 719 N N . LEU A 1 91 ? 12.648 9.033 5.159 1.00 83.81 91 LEU A N 1
ATOM 720 C CA . LEU A 1 91 ? 14.000 9.559 5.363 1.00 83.81 91 LEU A CA 1
ATOM 721 C C . LEU A 1 91 ? 15.058 8.675 4.702 1.00 83.81 91 LEU A C 1
ATOM 723 O O . LEU A 1 91 ? 15.947 9.190 4.029 1.00 83.81 91 LEU A O 1
ATOM 727 N N . LEU A 1 92 ? 14.948 7.353 4.851 1.00 85.56 92 LEU A N 1
ATOM 728 C CA . LEU A 1 92 ? 15.879 6.412 4.235 1.00 85.56 92 LEU A CA 1
ATOM 729 C C . LEU A 1 92 ? 15.894 6.561 2.708 1.00 85.56 92 LEU A C 1
ATOM 731 O O . LEU A 1 92 ? 16.962 6.673 2.109 1.00 85.56 92 LEU A O 1
ATOM 735 N N . TYR A 1 93 ? 14.721 6.605 2.075 1.00 79.12 93 TYR A N 1
ATOM 736 C CA . TYR A 1 93 ? 14.606 6.763 0.627 1.00 79.12 93 TYR A CA 1
ATOM 737 C C . TYR A 1 93 ? 15.081 8.131 0.136 1.00 79.12 93 TYR A C 1
ATOM 739 O O . TYR A 1 93 ? 15.690 8.213 -0.932 1.00 79.12 93 TYR A O 1
ATOM 747 N N . LEU A 1 94 ? 14.847 9.189 0.915 1.00 79.69 94 LEU A N 1
ATOM 748 C CA . LEU A 1 94 ? 15.353 10.523 0.612 1.00 79.69 94 LEU A CA 1
ATOM 749 C C . LEU A 1 94 ? 16.887 10.547 0.634 1.00 79.69 94 LEU A C 1
ATOM 751 O O . LEU A 1 94 ? 17.506 11.015 -0.319 1.00 79.69 94 LEU A O 1
ATOM 755 N N . ILE A 1 95 ? 17.500 9.970 1.674 1.00 82.88 95 ILE A N 1
ATOM 756 C CA . ILE A 1 95 ? 18.959 9.840 1.780 1.00 82.88 95 ILE A CA 1
ATOM 757 C C . ILE A 1 95 ? 19.504 9.060 0.584 1.00 82.88 95 ILE A C 1
ATOM 759 O O . ILE A 1 95 ? 20.441 9.522 -0.057 1.00 82.88 95 ILE A O 1
ATOM 763 N N . LEU A 1 96 ? 18.900 7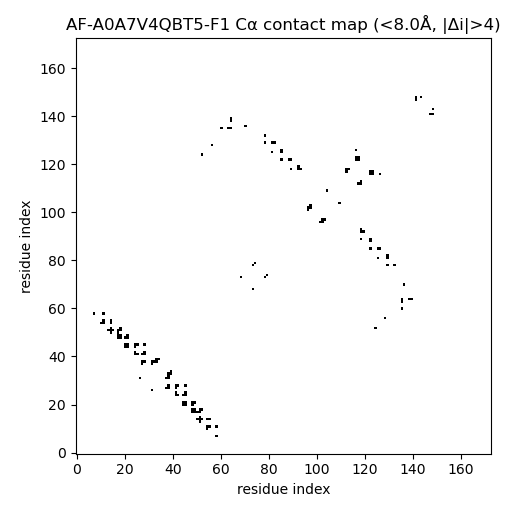.918 0.245 1.00 82.06 96 LEU A N 1
ATOM 764 C CA . LEU A 1 96 ? 19.324 7.106 -0.897 1.00 82.06 96 LEU A CA 1
ATOM 765 C C . LEU A 1 96 ? 19.210 7.859 -2.232 1.00 82.06 96 LEU A C 1
ATOM 767 O O . LEU A 1 96 ? 20.102 7.746 -3.066 1.00 82.06 96 LEU A O 1
ATOM 771 N N . ARG A 1 97 ? 18.152 8.652 -2.453 1.00 75.75 97 ARG A N 1
ATOM 772 C CA . ARG A 1 97 ? 18.029 9.477 -3.670 1.00 75.75 97 ARG A CA 1
ATOM 773 C C . ARG A 1 97 ? 19.133 10.529 -3.776 1.00 75.75 97 ARG A C 1
ATOM 775 O O . ARG A 1 97 ? 19.669 10.727 -4.867 1.00 75.75 97 ARG A O 1
ATOM 782 N N . ILE A 1 98 ? 19.453 11.186 -2.660 1.00 77.31 98 ILE A N 1
ATOM 783 C CA . ILE A 1 98 ? 20.479 12.234 -2.595 1.00 77.31 98 ILE A CA 1
ATOM 784 C C . ILE A 1 98 ? 21.873 11.625 -2.805 1.00 77.31 98 ILE A C 1
ATOM 786 O O . ILE A 1 98 ? 22.642 12.122 -3.623 1.00 77.31 98 ILE A O 1
ATOM 790 N N . THR A 1 99 ? 22.199 10.522 -2.123 1.00 79.38 99 THR A N 1
ATOM 791 C CA . THR A 1 99 ? 23.540 9.910 -2.177 1.00 79.38 99 THR A CA 1
ATOM 792 C C . THR A 1 99 ? 23.831 9.190 -3.491 1.00 79.38 99 THR A C 1
ATOM 794 O O . THR A 1 99 ? 24.979 9.165 -3.924 1.00 79.38 99 THR A O 1
ATOM 797 N N . VAL A 1 100 ? 22.809 8.648 -4.161 1.00 78.19 100 VAL A N 1
ATOM 798 C CA . VAL A 1 100 ? 22.934 8.024 -5.493 1.00 78.19 100 VAL A CA 1
ATOM 799 C C . VAL A 1 100 ? 22.932 9.080 -6.622 1.00 78.19 100 VAL A C 1
ATOM 801 O O . VAL A 1 100 ? 23.059 8.741 -7.796 1.00 78.19 100 VAL A O 1
ATOM 804 N N . GLY A 1 101 ? 22.847 10.375 -6.285 1.00 57.47 101 GLY A N 1
ATOM 805 C CA . GLY A 1 101 ? 23.126 11.488 -7.200 1.00 57.47 101 GLY A CA 1
ATOM 806 C C . GLY A 1 101 ? 22.013 11.827 -8.195 1.00 57.47 101 GLY A C 1
ATOM 807 O O . GLY A 1 101 ? 22.274 12.512 -9.179 1.00 57.47 101 GLY A O 1
ATOM 808 N N . LYS A 1 102 ? 20.776 11.360 -7.972 1.00 60.34 102 LYS A N 1
ATOM 809 C CA . LYS A 1 102 ? 19.649 11.553 -8.910 1.00 60.34 102 LYS A CA 1
ATOM 810 C C . LYS A 1 102 ? 18.623 12.604 -8.470 1.00 60.34 102 LYS A C 1
ATOM 812 O O . LYS A 1 102 ? 17.567 12.702 -9.086 1.00 60.34 102 LYS A O 1
ATOM 817 N N . TYR A 1 103 ? 18.878 13.353 -7.396 1.00 66.06 103 TYR A N 1
ATOM 818 C CA . TYR A 1 103 ? 17.868 14.239 -6.817 1.00 66.06 103 TYR A CA 1
ATOM 819 C C . TYR A 1 103 ? 18.506 15.397 -6.036 1.00 66.06 103 TYR A C 1
ATOM 821 O O . TYR A 1 103 ? 19.183 15.169 -5.035 1.00 66.06 103 TYR A O 1
ATOM 829 N N . ASN A 1 104 ? 18.285 16.630 -6.503 1.00 65.88 104 ASN A N 1
ATOM 830 C CA . ASN A 1 104 ? 18.686 17.869 -5.830 1.00 65.88 104 ASN A CA 1
ATOM 831 C C . ASN A 1 104 ? 17.496 18.849 -5.818 1.00 65.88 104 ASN A C 1
ATOM 833 O O . ASN A 1 104 ? 17.480 19.788 -6.615 1.00 65.88 104 ASN A O 1
ATOM 837 N N . PRO A 1 105 ? 16.458 18.575 -5.009 1.00 65.12 105 PRO A N 1
ATOM 838 C CA . PRO A 1 105 ? 15.214 19.329 -5.054 1.00 65.12 105 PRO A CA 1
ATOM 839 C C . PRO A 1 105 ? 15.387 20.730 -4.476 1.00 65.12 105 PRO A C 1
ATOM 841 O O . PRO A 1 105 ? 16.132 20.946 -3.513 1.00 65.12 105 PRO A O 1
ATOM 844 N N . SER A 1 106 ? 14.618 21.676 -5.006 1.00 71.69 106 SER A N 1
ATOM 845 C CA . SER A 1 106 ? 14.364 22.926 -4.293 1.00 71.69 106 SER A CA 1
ATOM 846 C C . SER A 1 106 ? 13.573 22.657 -2.997 1.00 71.69 106 SER A C 1
ATOM 848 O O . SER A 1 106 ? 12.900 21.635 -2.848 1.00 71.69 106 SER A O 1
ATOM 850 N N . GLY A 1 107 ? 13.629 23.574 -2.022 1.00 70.31 107 GLY A N 1
ATOM 851 C CA . GLY A 1 107 ? 12.908 23.405 -0.749 1.00 70.31 107 GLY A CA 1
ATOM 852 C C . GLY A 1 107 ? 11.388 23.234 -0.915 1.00 70.31 107 GLY A C 1
ATOM 853 O O . GLY A 1 107 ? 10.758 22.563 -0.102 1.00 70.31 107 GLY A O 1
ATOM 854 N N . SER A 1 108 ? 10.807 23.795 -1.979 1.00 69.62 108 SER A N 1
ATOM 855 C CA . SER A 1 108 ? 9.393 23.638 -2.342 1.00 69.62 108 SER A CA 1
ATOM 856 C C . SER A 1 108 ? 9.080 22.278 -2.970 1.00 69.62 108 SER A C 1
ATOM 858 O O . SER A 1 108 ? 8.089 21.662 -2.586 1.00 69.62 108 SER A O 1
ATOM 860 N N . GLU A 1 109 ? 9.936 21.777 -3.865 1.00 67.00 109 GLU A N 1
ATOM 861 C CA . GLU A 1 109 ? 9.773 20.454 -4.495 1.00 67.00 109 GLU A CA 1
ATOM 862 C C . GLU A 1 109 ? 9.840 19.327 -3.466 1.00 67.00 109 GLU A C 1
ATOM 864 O O . GLU A 1 109 ? 9.070 18.375 -3.530 1.00 67.00 109 GLU A O 1
ATOM 869 N N . LEU A 1 110 ? 10.701 19.465 -2.452 1.00 69.62 110 LEU A N 1
ATOM 870 C CA . LEU A 1 110 ? 10.785 18.487 -1.371 1.00 69.62 110 LEU A CA 1
ATOM 871 C C . LEU A 1 110 ? 9.462 18.375 -0.597 1.00 69.62 110 LEU A C 1
ATOM 873 O O . LEU A 1 110 ? 9.049 17.275 -0.230 1.00 69.62 110 LEU A O 1
ATOM 877 N N . ILE A 1 111 ? 8.799 19.506 -0.334 1.00 68.19 111 ILE A N 1
ATOM 878 C CA . ILE A 1 111 ? 7.509 19.535 0.369 1.00 68.19 111 ILE A CA 1
ATOM 879 C C . ILE A 1 111 ? 6.423 18.906 -0.505 1.00 68.19 111 ILE A C 1
ATOM 881 O O . ILE A 1 111 ? 5.618 18.121 -0.006 1.00 68.19 111 ILE A O 1
ATOM 885 N N . GLU A 1 112 ? 6.417 19.212 -1.799 1.00 67.56 112 GLU A N 1
ATOM 886 C CA . GLU A 1 112 ? 5.473 18.634 -2.749 1.00 67.56 112 GLU A CA 1
ATOM 887 C C . GLU A 1 112 ? 5.662 17.116 -2.894 1.00 67.56 112 GLU A C 1
ATOM 889 O O . GLU A 1 112 ? 4.688 16.367 -2.820 1.00 67.56 112 GLU A O 1
ATOM 894 N N . ASP A 1 113 ? 6.900 16.629 -2.986 1.00 67.19 113 ASP A N 1
ATOM 895 C CA . ASP A 1 113 ? 7.227 15.199 -3.058 1.00 67.19 113 ASP A CA 1
ATOM 896 C C . ASP A 1 113 ? 6.895 14.448 -1.761 1.00 67.19 113 ASP A C 1
ATOM 898 O O . ASP A 1 113 ? 6.447 13.296 -1.793 1.00 67.19 113 ASP A O 1
ATOM 902 N N . LEU A 1 114 ? 7.060 15.102 -0.606 1.00 67.12 114 LEU A N 1
ATOM 903 C CA . LEU A 1 114 ? 6.643 14.579 0.698 1.00 67.12 114 LEU A CA 1
ATOM 904 C C . LEU A 1 114 ? 5.121 14.455 0.808 1.00 67.12 114 LEU A C 1
ATOM 906 O O . LEU A 1 114 ? 4.627 13.423 1.263 1.00 67.12 114 LEU A O 1
ATOM 910 N N . LEU A 1 115 ? 4.381 15.490 0.403 1.00 63.03 115 LEU A N 1
ATOM 911 C CA . LEU A 1 115 ? 2.917 15.520 0.477 1.00 63.03 115 LEU A CA 1
ATOM 912 C C . LEU A 1 115 ? 2.265 14.612 -0.568 1.00 63.03 115 LEU A C 1
ATOM 914 O O . LEU A 1 115 ? 1.252 13.976 -0.280 1.00 63.03 115 LEU A O 1
ATOM 918 N N . SER A 1 116 ? 2.858 14.519 -1.757 1.00 61.38 116 SER A N 1
ATOM 919 C CA . SER A 1 116 ? 2.423 13.597 -2.802 1.00 61.38 116 SER A CA 1
ATOM 920 C C . SER A 1 116 ? 2.902 12.164 -2.551 1.00 61.38 116 SER A C 1
ATOM 922 O O . SER A 1 116 ? 2.381 11.223 -3.131 1.00 61.38 116 SER A O 1
ATOM 924 N N . GLY A 1 117 ? 3.879 11.933 -1.674 1.00 58.19 117 GLY A N 1
ATOM 925 C CA . GLY A 1 117 ? 4.422 10.592 -1.456 1.00 58.19 117 GLY A CA 1
ATOM 926 C C . GLY A 1 117 ? 5.170 10.021 -2.669 1.00 58.19 117 GLY A C 1
ATOM 927 O O . GLY A 1 117 ? 5.411 8.813 -2.714 1.00 58.19 117 GLY A O 1
ATOM 928 N N . ASN A 1 118 ? 5.571 10.870 -3.623 1.00 59.91 118 ASN A N 1
ATOM 929 C CA . ASN A 1 118 ? 6.304 10.501 -4.840 1.00 59.91 118 ASN A CA 1
ATOM 930 C C . ASN A 1 118 ? 7.808 10.256 -4.610 1.00 59.91 118 ASN A C 1
ATOM 932 O O . ASN A 1 118 ? 8.551 9.954 -5.547 1.00 59.91 118 ASN A O 1
ATOM 936 N N . ILE A 1 119 ? 8.268 10.301 -3.354 1.00 59.75 119 ILE A N 1
ATOM 937 C CA . ILE A 1 119 ? 9.666 10.028 -2.984 1.00 59.75 119 ILE A CA 1
ATOM 938 C C . ILE A 1 119 ? 10.100 8.646 -3.483 1.00 59.75 119 ILE A C 1
ATOM 940 O O . ILE A 1 119 ? 11.181 8.510 -4.055 1.00 59.75 119 ILE A O 1
ATOM 944 N N . TYR A 1 120 ? 9.254 7.624 -3.348 1.00 62.72 120 TYR A N 1
ATOM 945 C CA . TYR A 1 120 ? 9.479 6.313 -3.957 1.00 62.72 120 TYR A CA 1
ATOM 946 C C . TYR A 1 120 ? 8.157 5.581 -4.173 1.00 62.72 120 TYR A C 1
ATOM 948 O O . TYR A 1 120 ? 7.294 5.568 -3.297 1.00 62.72 120 TYR A O 1
ATOM 956 N N . TYR A 1 121 ? 8.036 4.885 -5.303 1.00 63.19 121 TYR A N 1
ATOM 957 C CA . TYR A 1 121 ? 6.822 4.162 -5.696 1.00 63.19 121 TYR A CA 1
ATOM 958 C C . TYR A 1 121 ? 6.410 3.053 -4.711 1.00 63.19 121 TYR A C 1
ATOM 960 O O . TYR A 1 121 ? 5.265 2.622 -4.728 1.00 63.19 121 TYR A O 1
ATOM 968 N N . HIS A 1 122 ? 7.287 2.617 -3.800 1.00 65.06 122 HIS A N 1
ATOM 969 C CA . HIS A 1 122 ? 6.941 1.682 -2.722 1.00 65.06 122 HIS A CA 1
ATOM 970 C C . HIS A 1 122 ? 6.203 2.328 -1.535 1.00 65.06 122 HIS A C 1
ATOM 972 O O . HIS A 1 122 ? 5.503 1.631 -0.800 1.00 65.06 122 HIS A O 1
ATOM 978 N N . LEU A 1 123 ? 6.333 3.645 -1.333 1.00 68.94 123 LEU A N 1
ATOM 979 C CA . LEU A 1 1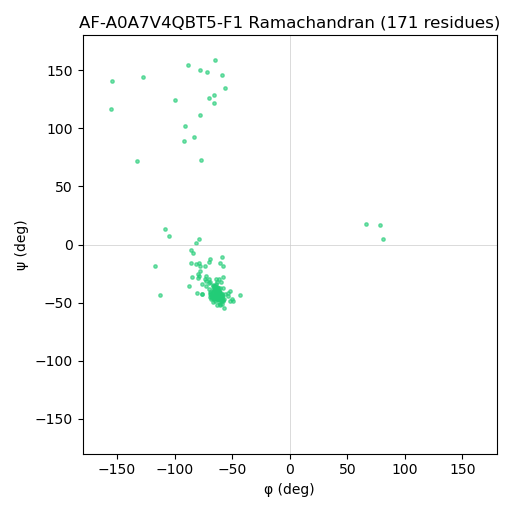23 ? 5.772 4.351 -0.172 1.00 68.94 123 LEU A CA 1
ATOM 980 C C . LEU A 1 123 ? 4.265 4.603 -0.284 1.00 68.94 123 LEU A C 1
ATOM 982 O O . LEU A 1 123 ? 3.606 4.806 0.739 1.00 68.94 123 LEU A O 1
ATOM 986 N N . TRP A 1 124 ? 3.704 4.523 -1.496 1.00 69.88 124 TRP A N 1
ATOM 987 C CA . TRP A 1 124 ? 2.281 4.774 -1.750 1.00 69.88 124 TRP A CA 1
ATOM 988 C C . TRP A 1 124 ? 1.372 3.946 -0.826 1.00 69.88 124 TRP A C 1
ATOM 990 O O . TRP A 1 124 ? 0.394 4.452 -0.280 1.00 69.88 124 TRP A O 1
ATOM 1000 N N . PHE A 1 125 ? 1.736 2.683 -0.587 1.00 67.25 125 PHE A N 1
ATOM 1001 C CA . PHE A 1 125 ? 0.952 1.760 0.223 1.00 67.25 125 PHE A CA 1
ATOM 1002 C C . PHE A 1 125 ? 0.967 2.139 1.709 1.00 67.25 125 PHE A C 1
ATOM 1004 O O . PHE A 1 125 ? -0.060 2.054 2.383 1.00 67.25 125 PHE A O 1
ATOM 1011 N N . ILE A 1 126 ? 2.110 2.604 2.222 1.00 68.69 126 ILE A N 1
ATOM 1012 C CA . ILE A 1 126 ? 2.230 3.048 3.615 1.00 68.69 126 ILE A CA 1
ATOM 1013 C C . ILE A 1 126 ? 1.390 4.318 3.827 1.00 68.69 126 ILE A C 1
ATOM 1015 O O . ILE A 1 126 ? 0.659 4.408 4.816 1.00 68.69 126 ILE A O 1
ATOM 1019 N N . ASN A 1 127 ? 1.412 5.249 2.868 1.00 67.31 127 ASN A N 1
ATOM 1020 C CA . ASN A 1 127 ? 0.578 6.454 2.896 1.00 67.31 127 ASN A CA 1
ATOM 1021 C C . ASN A 1 127 ? -0.920 6.115 2.817 1.00 67.31 127 ASN A C 1
ATOM 1023 O O . ASN A 1 127 ? -1.719 6.638 3.594 1.00 67.31 127 ASN A O 1
ATOM 1027 N N . ALA A 1 128 ? -1.307 5.170 1.955 1.00 70.06 128 ALA A N 1
ATOM 1028 C CA . ALA A 1 128 ? -2.687 4.696 1.861 1.00 70.06 128 ALA A CA 1
ATOM 1029 C C . ALA A 1 128 ? -3.171 4.057 3.176 1.00 70.06 128 ALA A C 1
ATOM 1031 O O . ALA A 1 128 ? -4.274 4.347 3.646 1.00 70.06 128 ALA A O 1
ATOM 1032 N N . ILE A 1 129 ? -2.332 3.241 3.826 1.00 70.50 129 ILE A N 1
ATOM 1033 C CA . ILE A 1 129 ? -2.632 2.701 5.158 1.00 70.50 129 ILE A CA 1
ATOM 1034 C C . ILE A 1 129 ? -2.779 3.830 6.185 1.00 70.50 129 ILE A C 1
ATOM 1036 O O . ILE A 1 129 ? -3.690 3.768 7.009 1.00 70.50 129 ILE A O 1
ATOM 1040 N N . ALA A 1 130 ? -1.946 4.872 6.141 1.00 73.00 130 ALA A N 1
ATOM 1041 C CA . ALA A 1 130 ? -2.060 6.024 7.040 1.00 73.00 130 ALA A CA 1
ATOM 1042 C C . ALA A 1 130 ? -3.431 6.697 6.952 1.00 73.00 130 ALA A C 1
ATOM 1044 O O . ALA A 1 130 ? -4.081 6.903 7.980 1.00 73.00 130 ALA A O 1
ATOM 1045 N N . ILE A 1 131 ? -3.908 6.943 5.730 1.00 72.25 131 ILE A N 1
ATOM 1046 C CA . ILE A 1 131 ? -5.240 7.503 5.481 1.00 72.25 131 ILE A CA 1
ATOM 1047 C C . ILE A 1 131 ? -6.321 6.575 6.045 1.00 72.25 131 ILE A C 1
ATOM 1049 O O . ILE A 1 131 ? -7.202 7.028 6.772 1.00 72.25 131 ILE A O 1
ATOM 1053 N N . ILE A 1 132 ? -6.235 5.264 5.801 1.00 72.00 132 ILE A N 1
ATOM 1054 C CA . ILE A 1 132 ? -7.205 4.300 6.342 1.00 72.00 132 ILE A CA 1
ATOM 1055 C C . ILE A 1 132 ? -7.216 4.328 7.874 1.00 72.00 132 ILE A C 1
ATOM 1057 O O . ILE A 1 132 ? -8.289 4.315 8.474 1.00 72.00 132 ILE A O 1
ATOM 1061 N N . TYR A 1 133 ? -6.058 4.407 8.532 1.00 73.81 133 TYR A N 1
ATOM 1062 C CA . TYR A 1 133 ? -5.974 4.482 9.994 1.00 73.81 133 TYR A CA 1
ATOM 1063 C C . TYR A 1 133 ? -6.584 5.773 10.551 1.00 73.81 133 TYR A C 1
ATOM 1065 O O . TYR A 1 133 ? -7.271 5.715 11.573 1.00 73.81 133 TYR A O 1
ATOM 1073 N N . LEU A 1 134 ? -6.390 6.905 9.867 1.00 73.06 134 LEU A N 1
ATOM 1074 C CA . LEU A 1 134 ? -7.035 8.182 10.193 1.00 73.06 134 LEU A CA 1
ATOM 1075 C C . LEU A 1 134 ? -8.559 8.118 10.005 1.00 73.06 134 LEU A C 1
ATOM 1077 O O . LEU A 1 134 ? -9.300 8.649 10.828 1.00 73.06 134 LEU A O 1
ATOM 1081 N N . LEU A 1 135 ? -9.034 7.426 8.964 1.00 71.94 135 LEU A N 1
ATOM 1082 C CA . LEU A 1 135 ? -10.461 7.269 8.664 1.00 71.94 135 LEU A CA 1
ATOM 1083 C C . LEU A 1 135 ? -11.152 6.203 9.523 1.00 71.94 135 LEU A C 1
ATOM 1085 O O . LEU A 1 135 ? -12.351 6.283 9.757 1.00 71.94 135 LEU A O 1
ATOM 1089 N N . THR A 1 136 ? -10.426 5.212 10.033 1.00 74.00 136 THR A N 1
ATOM 1090 C CA . THR A 1 136 ? -10.974 4.130 10.871 1.00 74.00 136 THR A CA 1
ATOM 1091 C C . THR A 1 136 ? -11.851 4.611 12.034 1.00 74.00 136 THR A C 1
ATOM 1093 O O . THR A 1 136 ? -12.944 4.071 12.191 1.00 74.00 136 THR A O 1
ATOM 1096 N N . PRO A 1 137 ? -11.451 5.588 12.869 1.00 68.88 137 PRO A N 1
ATOM 1097 C CA . PRO A 1 137 ? -12.321 6.108 13.926 1.00 68.88 137 PRO A CA 1
ATOM 1098 C C . PRO A 1 137 ? -13.649 6.666 13.398 1.00 68.88 137 PRO A C 1
ATOM 1100 O O . PRO 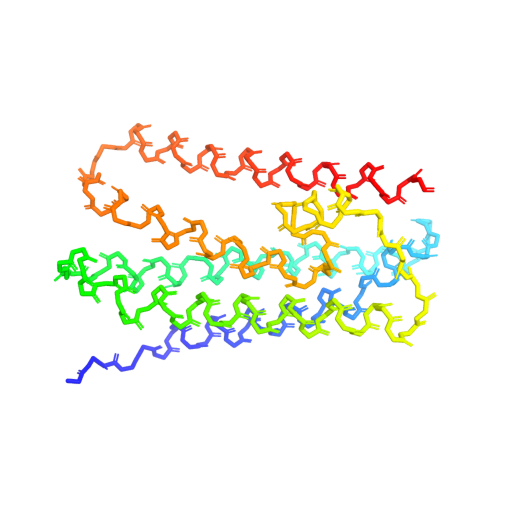A 1 137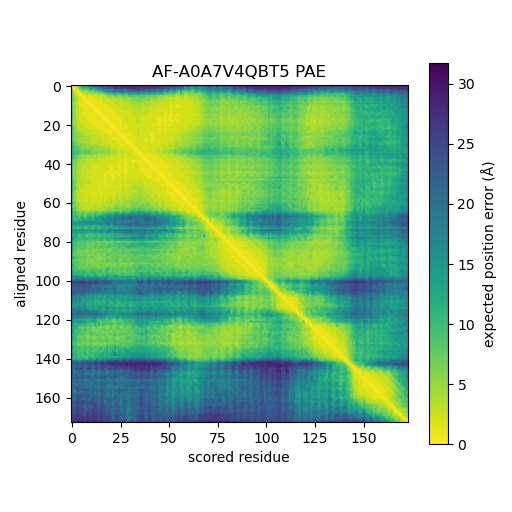 ? -14.690 6.446 14.013 1.00 68.88 137 PRO A O 1
ATOM 1103 N N . ILE A 1 138 ? -13.620 7.327 12.239 1.00 67.44 138 ILE A N 1
ATOM 1104 C CA . ILE A 1 138 ? -14.807 7.845 11.555 1.00 67.44 138 ILE A CA 1
ATOM 1105 C C . ILE A 1 138 ? -15.671 6.664 11.085 1.00 67.44 138 ILE A C 1
ATOM 1107 O O . ILE A 1 138 ? -16.853 6.590 11.413 1.00 67.44 138 ILE A O 1
ATOM 1111 N N . LEU A 1 139 ? -15.062 5.680 10.417 1.00 67.38 139 LEU A N 1
ATOM 1112 C CA . LEU A 1 139 ? -15.723 4.458 9.944 1.00 67.38 139 LEU A CA 1
ATOM 1113 C C . LEU A 1 139 ? -16.347 3.627 11.078 1.00 67.38 139 LEU A C 1
ATOM 1115 O O . LEU A 1 139 ? -17.371 2.989 10.868 1.00 67.38 139 LEU A O 1
ATOM 1119 N N . ARG A 1 140 ? -15.762 3.637 12.283 1.00 68.69 140 ARG A N 1
ATOM 1120 C CA . ARG A 1 140 ? -16.311 2.943 13.462 1.00 68.69 140 ARG A CA 1
ATOM 1121 C C . ARG A 1 140 ? -17.588 3.598 13.995 1.00 68.69 140 ARG A C 1
ATOM 1123 O O . ARG A 1 140 ? -18.441 2.883 14.511 1.00 68.69 140 ARG A O 1
ATOM 1130 N N . ASN A 1 141 ? -17.711 4.922 13.889 1.00 62.59 141 ASN A N 1
ATOM 1131 C CA . ASN A 1 141 ? -18.900 5.656 14.337 1.00 62.59 141 ASN A CA 1
ATOM 1132 C C . ASN A 1 141 ? -20.046 5.580 13.320 1.00 62.59 141 ASN A C 1
ATOM 1134 O O . ASN A 1 141 ? -21.211 5.592 13.715 1.00 62.59 141 ASN A O 1
ATOM 1138 N N . PHE A 1 142 ? -19.734 5.433 12.029 1.00 61.97 142 PHE A N 1
ATOM 1139 C CA . PHE A 1 142 ? -20.720 5.126 10.992 1.00 61.97 142 PHE A CA 1
ATOM 1140 C C . PHE A 1 142 ? -21.109 3.647 11.038 1.00 61.97 142 PHE A C 1
ATOM 1142 O O . PHE A 1 142 ? -20.745 2.833 10.192 1.00 61.97 142 PHE A O 1
ATOM 1149 N N . THR A 1 143 ? -21.878 3.291 12.060 1.00 54.03 143 THR A N 1
ATOM 1150 C CA . THR A 1 143 ? -22.555 2.000 12.104 1.00 54.03 143 THR A CA 1
ATOM 1151 C C . THR A 1 143 ? -23.790 2.053 11.195 1.00 54.03 143 THR A C 1
ATOM 1153 O O . THR A 1 143 ? -24.767 2.723 11.486 1.00 54.03 143 THR A O 1
ATOM 1156 N N . VAL A 1 144 ? -23.746 1.306 10.086 1.00 52.62 144 VAL A N 1
ATOM 1157 C CA . VAL A 1 144 ? -24.930 0.752 9.391 1.00 52.62 144 VAL A CA 1
ATOM 1158 C C . VAL A 1 144 ? -25.731 1.677 8.448 1.00 52.62 144 VAL A C 1
ATOM 1160 O O . VAL A 1 144 ? -26.664 1.194 7.815 1.00 52.62 144 VAL A O 1
ATOM 1163 N N . ASP A 1 145 ? -25.332 2.922 8.168 1.00 58.59 145 ASP A N 1
ATOM 1164 C CA . ASP A 1 145 ? -25.939 3.655 7.036 1.00 58.59 145 ASP A CA 1
ATOM 1165 C C . ASP A 1 145 ? -25.280 3.298 5.692 1.00 58.59 145 ASP A C 1
ATOM 1167 O O . ASP A 1 145 ? -24.297 3.900 5.243 1.00 58.59 145 ASP A O 1
ATOM 1171 N N . LYS A 1 146 ? -25.876 2.302 5.017 1.00 60.38 146 LYS A N 1
ATOM 1172 C CA . LYS A 1 146 ? -25.504 1.816 3.674 1.00 60.38 146 LYS A CA 1
ATOM 1173 C C . LYS A 1 146 ? -25.192 2.932 2.654 1.00 60.38 146 LYS A C 1
ATOM 1175 O O . LYS A 1 146 ? -24.191 2.782 1.950 1.00 60.38 146 LYS A O 1
ATOM 1180 N N . PRO A 1 147 ? -25.955 4.045 2.551 1.00 62.59 147 PRO A N 1
ATOM 1181 C CA . PRO A 1 147 ? -25.669 5.070 1.544 1.00 62.59 147 PRO A CA 1
ATOM 1182 C C . PRO A 1 147 ? -24.415 5.905 1.848 1.00 62.59 147 PRO A C 1
ATOM 1184 O O . PRO A 1 147 ? -23.737 6.332 0.918 1.00 62.59 147 PRO A O 1
ATOM 1187 N N . ILE A 1 148 ? -24.071 6.132 3.120 1.00 63.50 148 ILE A N 1
ATOM 1188 C CA . ILE A 1 148 ? -22.871 6.896 3.507 1.00 63.50 148 ILE A CA 1
ATOM 1189 C C . ILE A 1 148 ? -21.618 6.043 3.334 1.00 63.50 148 ILE A C 1
ATOM 1191 O O . ILE A 1 148 ? -20.630 6.506 2.768 1.00 63.50 148 ILE A O 1
ATOM 1195 N N . MET A 1 149 ? -21.679 4.775 3.742 1.00 65.06 149 MET A N 1
ATOM 1196 C CA . MET A 1 149 ? -20.570 3.843 3.553 1.00 65.06 149 MET A CA 1
ATOM 1197 C C . MET A 1 149 ? -20.258 3.644 2.065 1.00 65.06 149 MET A C 1
ATOM 1199 O O . MET A 1 149 ? -19.093 3.680 1.678 1.00 65.06 149 MET A O 1
ATOM 1203 N N . LEU A 1 150 ? -21.287 3.526 1.218 1.00 61.66 150 LEU A N 1
ATOM 1204 C CA . LEU A 1 150 ? -21.115 3.452 -0.232 1.00 61.66 150 LEU A CA 1
ATOM 1205 C C . LEU A 1 150 ? -20.445 4.715 -0.791 1.00 61.66 150 LEU A C 1
ATOM 1207 O O . LEU A 1 150 ? -19.524 4.601 -1.590 1.00 61.66 150 LEU A O 1
ATOM 1211 N N . LYS A 1 151 ? -20.840 5.912 -0.338 1.00 61.97 151 LYS A N 1
ATOM 1212 C CA . LYS A 1 151 ? -20.208 7.177 -0.754 1.00 61.97 151 LYS A CA 1
ATOM 1213 C C . LYS A 1 151 ? -18.748 7.281 -0.317 1.00 61.97 151 LYS A C 1
ATOM 1215 O O . LYS A 1 151 ? -17.932 7.750 -1.097 1.00 61.97 151 LYS A O 1
ATOM 1220 N N . ILE A 1 152 ? -18.406 6.824 0.888 1.00 66.88 152 ILE A N 1
ATOM 1221 C CA . ILE A 1 152 ? -17.019 6.821 1.379 1.00 66.88 152 ILE A CA 1
ATOM 1222 C C . ILE A 1 152 ? -16.170 5.823 0.587 1.00 66.88 152 ILE A C 1
ATOM 1224 O O . ILE A 1 152 ? -15.070 6.160 0.162 1.00 66.88 152 ILE A O 1
ATOM 1228 N N . VAL A 1 153 ? -16.686 4.617 0.336 1.00 69.44 153 VAL A N 1
ATOM 1229 C CA . VAL A 1 153 ? -16.001 3.613 -0.492 1.00 69.44 153 VAL A CA 1
ATOM 1230 C C . VAL A 1 153 ? -15.808 4.136 -1.913 1.00 69.44 153 VAL A C 1
ATOM 1232 O O . VAL A 1 153 ? -14.699 4.074 -2.429 1.00 69.44 153 VAL A O 1
ATOM 1235 N N . LEU A 1 154 ? -16.847 4.715 -2.520 1.00 59.38 154 LEU A N 1
ATOM 1236 C CA . LEU A 1 154 ? -16.752 5.336 -3.839 1.00 59.38 154 LEU A CA 1
ATOM 1237 C C . LEU A 1 154 ? -15.760 6.501 -3.841 1.00 59.38 154 LEU A C 1
ATOM 1239 O O . LEU A 1 154 ? -14.968 6.589 -4.763 1.00 59.38 154 LEU A O 1
ATOM 1243 N N . ALA A 1 155 ? -15.729 7.347 -2.811 1.00 62.94 155 ALA A N 1
ATOM 1244 C CA . ALA A 1 155 ? -14.762 8.437 -2.711 1.00 62.94 155 ALA A CA 1
ATOM 1245 C C . ALA A 1 155 ? -13.320 7.925 -2.591 1.00 62.94 155 ALA A C 1
ATOM 1247 O O . ALA A 1 155 ? -12.437 8.467 -3.242 1.00 62.94 155 ALA A O 1
ATOM 1248 N N . ILE A 1 156 ? -13.076 6.856 -1.826 1.00 69.38 156 ILE A N 1
ATOM 1249 C CA . ILE A 1 156 ? -11.752 6.220 -1.719 1.00 69.38 156 ILE A CA 1
ATOM 1250 C C . ILE A 1 156 ? -11.353 5.571 -3.047 1.00 69.38 156 ILE A C 1
ATOM 1252 O O . ILE A 1 156 ? -10.207 5.697 -3.465 1.00 69.38 156 ILE A O 1
ATOM 1256 N N . VAL A 1 157 ? -12.289 4.905 -3.726 1.00 66.25 157 VAL A N 1
ATOM 1257 C CA . VAL A 1 157 ? -12.060 4.294 -5.043 1.00 66.25 157 VAL A CA 1
ATOM 1258 C C . VAL A 1 157 ? -11.780 5.369 -6.090 1.00 66.25 157 VAL A C 1
ATOM 1260 O O . VAL A 1 157 ? -10.808 5.254 -6.822 1.00 66.25 157 VAL A O 1
ATOM 1263 N N . LEU A 1 158 ? -12.566 6.443 -6.130 1.00 57.66 158 LEU A N 1
ATOM 1264 C CA . LEU A 1 158 ? -12.361 7.574 -7.037 1.00 57.66 158 LEU A CA 1
ATOM 1265 C C . LEU A 1 158 ? -11.056 8.313 -6.729 1.00 57.66 158 LEU A C 1
ATOM 1267 O O . LEU A 1 158 ? -10.339 8.683 -7.652 1.00 57.66 158 LEU A O 1
ATOM 1271 N N . PHE A 1 159 ? -10.705 8.467 -5.453 1.00 61.72 159 PHE A N 1
ATOM 1272 C CA . PHE A 1 159 ? -9.422 9.023 -5.035 1.00 61.72 159 PHE A CA 1
ATOM 1273 C C . PHE A 1 159 ? -8.261 8.130 -5.491 1.00 61.72 159 PHE A C 1
ATOM 1275 O O . PHE A 1 159 ? -7.335 8.616 -6.134 1.00 61.72 159 PHE A O 1
ATOM 1282 N N . ALA A 1 160 ? -8.345 6.815 -5.278 1.00 62.69 160 ALA A N 1
ATOM 1283 C CA . ALA A 1 160 ? -7.347 5.855 -5.748 1.00 62.69 160 ALA A CA 1
ATOM 1284 C C . ALA A 1 160 ? -7.230 5.823 -7.284 1.00 62.69 160 ALA A C 1
ATOM 1286 O O . ALA A 1 160 ? -6.125 5.732 -7.810 1.00 62.69 160 ALA A O 1
ATOM 1287 N N . LEU A 1 161 ? -8.347 5.953 -8.006 1.00 56.66 161 LEU A N 1
ATOM 1288 C CA . LEU A 1 161 ? -8.376 6.047 -9.469 1.00 56.66 161 LEU A CA 1
ATOM 1289 C C . LEU A 1 161 ? -7.782 7.370 -9.974 1.00 56.66 161 LEU A C 1
ATOM 1291 O O . LEU A 1 161 ? -7.022 7.360 -10.937 1.00 56.66 161 LEU A O 1
ATOM 1295 N N . SER A 1 162 ? -8.067 8.496 -9.311 1.00 52.62 162 SER A N 1
ATOM 1296 C CA . SER A 1 162 ? -7.461 9.796 -9.640 1.00 52.62 162 SER A CA 1
ATOM 1297 C C . SER A 1 162 ? -5.953 9.808 -9.385 1.00 52.62 162 SER A C 1
ATOM 1299 O O . SER A 1 162 ? -5.188 10.376 -10.160 1.00 52.62 162 SER A O 1
ATOM 1301 N N . TRP A 1 163 ? -5.518 9.103 -8.339 1.00 56.72 163 TRP A N 1
ATOM 1302 C CA . TRP A 1 163 ? -4.113 8.918 -8.014 1.00 56.72 163 TRP A CA 1
ATOM 1303 C C . TRP A 1 163 ? -3.404 8.058 -9.066 1.00 56.72 163 TRP A C 1
ATOM 1305 O O . TRP A 1 163 ? -2.329 8.408 -9.547 1.00 56.72 163 TRP A O 1
ATOM 1315 N N . TYR A 1 164 ? -4.047 6.964 -9.482 1.00 52.91 164 TYR A N 1
ATOM 1316 C CA . TYR A 1 164 ? -3.565 6.090 -10.548 1.00 52.91 164 TYR A CA 1
ATOM 1317 C C . TYR A 1 164 ? -3.459 6.816 -11.900 1.00 52.91 164 TYR A C 1
ATOM 1319 O O . TYR A 1 164 ? -2.466 6.654 -12.604 1.00 52.91 164 TYR A O 1
ATOM 1327 N N . GLY A 1 165 ? -4.431 7.672 -12.235 1.00 48.56 165 GLY A N 1
ATOM 1328 C CA . GLY A 1 165 ? -4.403 8.484 -13.457 1.00 48.56 165 GLY A CA 1
ATOM 1329 C C . GLY A 1 165 ? -3.250 9.494 -13.491 1.00 48.56 165 GLY A C 1
ATOM 1330 O O . GLY A 1 165 ? -2.593 9.642 -14.519 1.00 48.56 165 GLY A O 1
ATOM 1331 N N . ASN A 1 166 ? -2.941 10.134 -12.361 1.00 43.88 166 ASN A N 1
ATOM 1332 C CA . ASN A 1 166 ? -1.806 11.060 -12.274 1.00 43.88 166 ASN A CA 1
ATOM 1333 C C . ASN A 1 166 ? -0.443 10.354 -12.358 1.00 43.88 166 ASN A C 1
ATOM 1335 O O . ASN A 1 166 ? 0.491 10.912 -12.927 1.00 43.88 166 ASN A O 1
ATOM 1339 N N . TYR A 1 167 ? -0.333 9.117 -11.865 1.00 47.91 167 TYR A N 1
ATOM 1340 C CA . TYR A 1 167 ? 0.890 8.316 -11.993 1.00 47.91 167 TYR A CA 1
ATOM 1341 C C . TYR A 1 167 ? 1.205 7.953 -13.456 1.00 47.91 167 TYR A C 1
ATOM 1343 O O . TYR A 1 167 ? 2.366 7.955 -13.854 1.00 47.91 167 TYR A O 1
ATOM 1351 N N . ILE A 1 168 ? 0.177 7.698 -14.275 1.00 41.44 168 ILE A N 1
ATOM 1352 C CA . ILE A 1 168 ? 0.334 7.436 -15.716 1.00 41.44 168 ILE A CA 1
ATOM 1353 C C . ILE A 1 168 ? 0.764 8.710 -16.456 1.00 41.44 168 ILE A C 1
ATOM 1355 O O . ILE A 1 168 ? 1.672 8.660 -17.278 1.00 41.44 168 ILE A O 1
ATOM 1359 N N . ASN A 1 169 ? 0.176 9.865 -16.132 1.00 34.47 169 ASN A N 1
ATOM 1360 C CA . ASN A 1 169 ? 0.533 11.135 -16.777 1.00 34.47 169 ASN A CA 1
ATOM 1361 C C . ASN A 1 169 ? 1.982 11.576 -16.502 1.00 34.47 169 ASN A C 1
ATOM 1363 O O . ASN A 1 169 ? 2.589 12.218 -17.352 1.00 34.47 169 ASN A O 1
ATOM 1367 N N . LEU A 1 170 ? 2.548 11.212 -15.349 1.00 36.78 170 LEU A N 1
ATOM 1368 C CA . LEU A 1 170 ? 3.944 11.505 -15.000 1.00 36.78 170 LEU A CA 1
ATOM 1369 C C . LEU A 1 170 ? 4.953 10.516 -15.608 1.00 36.78 170 LEU A C 1
ATOM 1371 O O . LEU A 1 170 ? 6.136 10.827 -15.654 1.00 36.78 170 LEU A O 1
ATOM 1375 N N . ALA A 1 171 ? 4.513 9.345 -16.081 1.00 35.75 171 ALA A N 1
ATOM 1376 C CA . ALA A 1 171 ? 5.365 8.358 -16.757 1.00 35.75 171 ALA A CA 1
ATOM 1377 C C . ALA A 1 171 ? 5.527 8.621 -18.271 1.00 35.75 171 ALA A C 1
ATOM 1379 O O . ALA A 1 171 ? 6.269 7.909 -18.946 1.00 35.75 171 ALA A O 1
ATOM 1380 N N . HIS A 1 172 ? 4.821 9.627 -18.800 1.00 34.50 172 HIS A N 1
ATOM 1381 C CA . HIS A 1 172 ? 4.866 10.067 -20.198 1.00 34.50 172 HIS A CA 1
ATOM 1382 C C . HIS A 1 172 ? 5.571 11.427 -20.394 1.00 34.50 172 HIS A C 1
ATOM 1384 O O . HIS A 1 172 ? 5.466 12.016 -21.471 1.00 34.50 172 HIS A O 1
ATOM 1390 N N . LEU A 1 173 ? 6.291 11.907 -19.375 1.00 33.09 173 LEU A N 1
ATOM 1391 C CA . LEU A 1 173 ? 7.241 13.027 -19.430 1.00 33.09 173 LEU A CA 1
ATOM 1392 C C . LEU A 1 173 ? 8.657 12.505 -19.163 1.00 33.09 173 LEU A C 1
ATOM 1394 O O . LEU A 1 173 ? 9.598 13.067 -19.764 1.00 33.09 173 LEU A O 1
#